Protein AF-A0A923YWG1-F1 (afdb_monomer_lite)

Secondary structure (DSSP, 8-state):
----TTGGGSPPTT--EEEEE-S-HHHHHHHHHHHHTTSTTEEEEEEEEHHHHHH-THHHHHHHHPPPTTSSEEEEEEEEE-GGGHHHHHHHHHS--SS-EEEEE--

Sequence (107 aa):
MKGDARALTQLAPGIRLVLLYGPDTSASADHARSVARRFPDADGELVIAAASLTGDPAALVAAASEIPMFGGTRVIRVDDAGEDVLGAVSQLLDAAVTSPVVIVAGA

pLDDT: mean 82.9, std 14.57, range [35.78, 96.44]

Foldseek 3Di:
DPDDLVVLQADDPPQQEAEQEDQDLVVSVVSLVVSLVRAPQAPEEAEDELVVCLVPLCVLQVQQQDADPVGGAHEYEYGADDCSNVSNVVVSVVDDGDHHYYYGYYD

Structure (mmCIF, N/CA/C/O backbone):
data_AF-A0A923YWG1-F1
#
_entry.id   AF-A0A923YWG1-F1
#
loop_
_atom_site.group_PDB
_atom_site.id
_atom_site.type_symbol
_atom_site.label_atom_id
_atom_site.label_alt_id
_atom_site.label_comp_id
_atom_site.label_asym_id
_atom_site.label_entity_id
_atom_site.label_seq_id
_atom_site.pdbx_PDB_ins_code
_atom_site.Cartn_x
_atom_site.Cartn_y
_atom_site.Cartn_z
_atom_site.occupancy
_atom_site.B_iso_or_equiv
_atom_site.auth_seq_id
_atom_site.auth_comp_id
_atom_site.auth_asym_id
_atom_site.auth_atom_id
_atom_site.pdbx_PDB_model_num
ATOM 1 N N . MET A 1 1 ? -9.317 -14.654 12.726 1.00 36.47 1 MET A N 1
ATOM 2 C CA . MET A 1 1 ? -8.172 -15.388 12.149 1.00 36.47 1 MET A CA 1
ATOM 3 C C . MET A 1 1 ? -6.908 -14.618 12.524 1.00 36.47 1 MET A C 1
ATOM 5 O O . MET A 1 1 ? -6.656 -13.580 11.934 1.00 36.47 1 MET A O 1
ATOM 9 N N . LYS A 1 2 ? -6.208 -15.007 13.601 1.00 35.78 2 LYS A N 1
ATOM 10 C CA . LYS A 1 2 ? -4.967 -14.343 14.047 1.00 35.78 2 LYS A CA 1
ATOM 11 C C . LYS A 1 2 ? -3.840 -14.879 13.162 1.00 35.78 2 LYS A C 1
ATOM 13 O O . LYS A 1 2 ? -3.464 -16.034 13.316 1.00 35.78 2 LYS A O 1
ATOM 18 N N . GLY A 1 3 ? -3.401 -14.100 12.177 1.00 43.81 3 GLY A N 1
ATOM 19 C CA . GLY A 1 3 ? -2.271 -14.481 11.331 1.00 43.81 3 GLY A CA 1
ATOM 20 C C . GLY A 1 3 ? -0.997 -14.515 12.168 1.00 43.81 3 GLY A C 1
ATOM 21 O O . GLY A 1 3 ? -0.648 -13.517 12.793 1.00 43.81 3 GLY A O 1
ATOM 22 N N . ASP A 1 4 ? -0.332 -15.667 12.217 1.00 42.31 4 ASP A N 1
ATOM 23 C CA . ASP A 1 4 ? 0.961 -15.816 12.877 1.00 42.31 4 ASP A CA 1
ATOM 24 C C . ASP A 1 4 ? 1.980 -14.880 12.216 1.00 42.31 4 ASP A C 1
ATOM 26 O O . ASP A 1 4 ? 2.336 -15.058 11.052 1.00 42.31 4 ASP A O 1
ATOM 30 N N . ALA A 1 5 ? 2.504 -13.902 12.959 1.00 49.94 5 ALA A N 1
ATOM 31 C CA . ALA A 1 5 ? 3.518 -12.966 12.459 1.00 49.94 5 ALA A CA 1
ATOM 32 C C . ALA A 1 5 ? 4.807 -13.676 11.980 1.00 49.94 5 ALA A C 1
ATOM 34 O O . ALA A 1 5 ? 5.572 -13.122 11.190 1.00 49.94 5 ALA A O 1
ATOM 35 N N . ARG A 1 6 ? 5.032 -14.929 12.415 1.00 42.75 6 ARG A N 1
ATOM 36 C CA . ARG A 1 6 ? 6.099 -15.821 11.927 1.00 42.75 6 ARG A CA 1
ATOM 37 C C . ARG A 1 6 ? 5.826 -16.418 10.542 1.00 42.75 6 ARG A C 1
ATOM 39 O O . ARG A 1 6 ? 6.779 -16.765 9.853 1.00 42.75 6 ARG A O 1
ATOM 46 N N . ALA 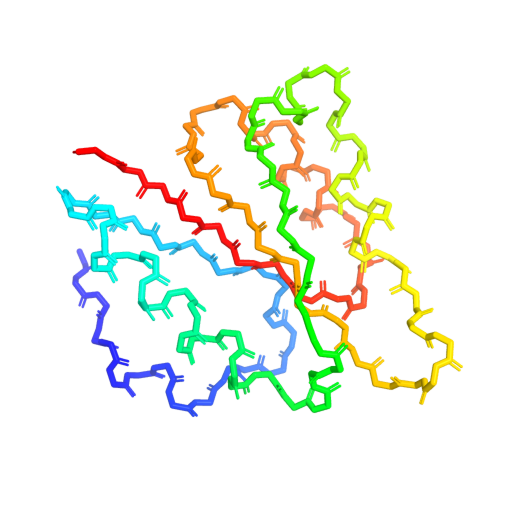A 1 7 ? 4.576 -16.517 10.091 1.00 44.75 7 ALA A N 1
ATOM 47 C CA . ALA A 1 7 ? 4.261 -17.051 8.762 1.00 44.75 7 ALA A CA 1
ATOM 48 C C . ALA A 1 7 ? 4.691 -16.105 7.624 1.00 44.75 7 ALA A C 1
ATOM 50 O O . ALA A 1 7 ? 4.857 -16.538 6.490 1.00 44.75 7 ALA A O 1
ATOM 51 N N . LEU A 1 8 ? 4.970 -14.834 7.930 1.00 52.72 8 LEU A N 1
ATOM 52 C CA . LEU A 1 8 ? 5.453 -13.836 6.971 1.00 52.72 8 LEU A CA 1
ATOM 53 C C . LEU A 1 8 ? 6.954 -13.961 6.659 1.00 52.72 8 LEU A C 1
ATOM 55 O O . LEU A 1 8 ? 7.543 -13.012 6.158 1.00 52.72 8 LEU A O 1
ATOM 59 N N . THR A 1 9 ? 7.604 -15.087 6.982 1.00 51.22 9 THR A N 1
ATOM 60 C CA . THR A 1 9 ? 9.067 -15.247 6.846 1.00 51.22 9 THR A CA 1
ATOM 61 C C . THR A 1 9 ? 9.540 -15.133 5.391 1.00 51.22 9 THR A C 1
ATOM 63 O O . THR A 1 9 ? 10.658 -14.683 5.156 1.00 51.22 9 THR A O 1
ATOM 66 N N . GLN A 1 10 ? 8.676 -15.442 4.421 1.00 54.84 10 GLN A N 1
ATOM 67 C CA . GLN A 1 10 ? 8.917 -15.190 3.004 1.00 54.84 10 GLN A CA 1
ATOM 68 C C . GLN A 1 10 ? 7.572 -14.932 2.316 1.00 54.84 10 GLN A C 1
ATOM 70 O O . GLN A 1 10 ? 6.666 -15.761 2.385 1.00 54.84 10 GLN A O 1
ATOM 75 N N . LEU A 1 11 ? 7.411 -13.759 1.706 1.00 63.09 11 LEU A N 1
ATOM 76 C CA . LEU A 1 11 ? 6.200 -13.430 0.955 1.00 63.09 11 LEU A CA 1
ATOM 77 C C . LEU A 1 11 ? 6.175 -14.266 -0.331 1.00 63.09 11 LEU A C 1
ATOM 79 O O . LEU A 1 11 ? 7.187 -14.375 -1.022 1.00 63.09 11 LEU A O 1
ATOM 83 N N . ALA A 1 12 ? 5.032 -14.888 -0.630 1.00 67.69 12 ALA A N 1
ATOM 84 C CA . ALA A 1 12 ? 4.878 -15.673 -1.848 1.00 67.69 12 ALA A CA 1
ATOM 85 C C . ALA A 1 12 ? 5.071 -14.788 -3.099 1.00 67.69 12 ALA A C 1
ATOM 87 O O . ALA A 1 12 ? 4.673 -13.616 -3.084 1.00 67.69 12 ALA A O 1
ATOM 88 N N . PRO A 1 13 ? 5.627 -15.335 -4.197 1.00 65.44 13 PRO A N 1
ATOM 89 C CA . PRO A 1 13 ? 5.690 -14.626 -5.470 1.00 65.44 13 PRO A CA 1
ATOM 90 C C . PRO A 1 13 ? 4.282 -14.184 -5.898 1.00 65.44 13 PRO A C 1
ATOM 92 O O . PRO A 1 13 ? 3.364 -15.001 -5.940 1.00 65.44 13 PRO A O 1
ATOM 95 N N . GLY A 1 14 ? 4.102 -12.894 -6.193 1.00 74.56 14 GLY A N 1
ATOM 96 C CA . GLY A 1 14 ? 2.814 -12.329 -6.620 1.00 74.56 14 GLY A CA 1
ATOM 97 C C . GLY A 1 14 ? 1.977 -11.665 -5.520 1.00 74.56 14 GLY A C 1
ATOM 98 O O . GLY A 1 14 ? 0.899 -11.147 -5.818 1.00 74.56 14 GLY A O 1
ATOM 99 N N . ILE A 1 15 ? 2.450 -11.620 -4.267 1.00 81.31 15 ILE A N 1
ATOM 100 C CA . ILE A 1 15 ? 1.824 -10.761 -3.252 1.00 81.31 15 ILE A CA 1
ATOM 101 C C . ILE A 1 15 ? 2.076 -9.293 -3.616 1.00 81.31 15 ILE A C 1
ATOM 103 O O . ILE A 1 15 ? 3.197 -8.803 -3.525 1.00 81.31 15 ILE A O 1
ATOM 107 N N . ARG A 1 16 ? 1.004 -8.600 -4.013 1.00 83.50 16 ARG A N 1
ATOM 108 C CA . ARG A 1 16 ? 1.013 -7.172 -4.381 1.00 83.50 16 ARG A CA 1
ATOM 109 C C . ARG A 1 16 ? 0.670 -6.250 -3.212 1.00 83.50 16 ARG A C 1
ATOM 111 O O . ARG A 1 16 ? 1.085 -5.099 -3.200 1.00 83.50 16 ARG A O 1
ATOM 118 N N . LEU A 1 17 ? -0.089 -6.756 -2.239 1.00 90.25 17 LEU A N 1
ATOM 119 C CA . LEU A 1 17 ? -0.631 -5.975 -1.133 1.00 90.25 17 LEU A CA 1
ATOM 120 C C . LEU A 1 17 ? -0.571 -6.768 0.175 1.00 90.25 17 LEU A C 1
ATOM 122 O O . LEU A 1 17 ? -1.012 -7.917 0.228 1.00 90.25 17 LEU A O 1
ATOM 126 N N . VAL A 1 18 ? -0.083 -6.130 1.237 1.00 91.38 18 VAL A N 1
ATOM 127 C CA . VAL A 1 18 ? -0.152 -6.623 2.616 1.00 91.38 18 VAL A CA 1
ATOM 128 C C . VAL A 1 18 ? -0.895 -5.597 3.463 1.00 91.38 18 VAL A C 1
ATOM 130 O O . VAL A 1 18 ? -0.440 -4.467 3.590 1.00 91.38 18 VAL A O 1
ATOM 133 N N . LEU A 1 19 ? -2.014 -5.992 4.070 1.00 91.62 19 LEU A N 1
ATOM 134 C CA . LEU A 1 19 ? -2.740 -5.170 5.039 1.00 91.62 19 LEU A CA 1
ATOM 135 C C . LEU A 1 19 ? -2.383 -5.613 6.459 1.00 91.62 19 LEU A C 1
ATOM 137 O O . LEU A 1 19 ? -2.577 -6.774 6.825 1.00 91.62 19 LEU A O 1
ATOM 141 N N . LEU A 1 20 ? -1.890 -4.679 7.262 1.00 91.19 20 LEU A N 1
ATOM 142 C CA . LEU A 1 20 ? -1.653 -4.844 8.686 1.00 91.19 20 LEU A CA 1
ATOM 143 C C . LEU A 1 20 ? -2.709 -4.047 9.438 1.00 91.19 20 LEU A C 1
ATOM 145 O O . LEU A 1 20 ? -2.748 -2.824 9.348 1.00 91.19 20 LEU A O 1
ATOM 149 N N . TYR A 1 21 ? -3.567 -4.765 10.156 1.00 89.06 21 TYR A N 1
ATOM 150 C CA . TYR A 1 21 ? -4.663 -4.191 10.923 1.00 89.06 21 TYR A CA 1
ATOM 151 C C . TYR A 1 21 ? -4.576 -4.632 12.381 1.00 89.06 21 TYR A C 1
ATOM 153 O O . TYR A 1 21 ? -4.502 -5.834 12.664 1.00 89.06 21 TYR A O 1
ATOM 161 N N . GLY A 1 22 ? -4.625 -3.680 13.308 1.00 85.44 22 GLY A N 1
ATOM 162 C CA . GLY A 1 22 ? -4.619 -3.975 14.736 1.00 85.44 22 GLY A CA 1
ATOM 163 C C . GLY A 1 22 ? -4.987 -2.774 15.611 1.00 85.44 22 GLY A C 1
ATOM 164 O O . GLY A 1 22 ? -4.957 -1.647 15.134 1.00 85.44 22 GLY A O 1
ATOM 165 N N . PRO A 1 23 ? -5.305 -3.015 16.898 1.00 83.50 23 PRO A N 1
ATOM 166 C CA . PRO A 1 23 ? -5.649 -1.968 17.871 1.00 83.50 23 PRO A CA 1
ATOM 167 C C . PRO A 1 23 ? -4.430 -1.169 18.369 1.00 83.50 23 PRO A C 1
ATOM 169 O O . PRO A 1 23 ? -4.562 -0.278 19.195 1.00 83.50 23 PRO A O 1
ATOM 172 N N . ASP A 1 24 ? -3.218 -1.545 17.950 1.00 84.56 24 ASP A N 1
ATOM 173 C CA . ASP A 1 24 ? -1.981 -0.834 18.268 1.00 84.56 24 ASP A CA 1
ATOM 174 C C . ASP A 1 24 ? -1.306 -0.443 16.953 1.00 84.56 24 ASP A C 1
ATOM 176 O O . ASP A 1 24 ? -0.748 -1.276 16.223 1.00 84.56 24 ASP A O 1
ATOM 180 N N . THR A 1 25 ? -1.387 0.845 16.640 1.00 76.94 25 THR A N 1
ATOM 181 C CA . THR A 1 25 ? -0.826 1.434 15.424 1.00 76.94 25 THR A CA 1
ATOM 182 C C . THR A 1 25 ? 0.697 1.436 15.432 1.00 76.94 25 THR A C 1
ATOM 184 O O . THR A 1 25 ? 1.307 1.240 14.382 1.00 76.94 25 THR A O 1
ATOM 187 N N . SER A 1 26 ? 1.331 1.563 16.602 1.00 81.88 26 SER A N 1
ATOM 188 C CA . SER A 1 26 ? 2.793 1.530 16.729 1.00 81.88 26 SER A CA 1
ATOM 189 C C . SER A 1 26 ? 3.325 0.128 16.445 1.00 81.88 26 SER A C 1
ATOM 191 O O . SER A 1 26 ? 4.229 -0.045 15.626 1.00 81.88 26 SER A O 1
ATOM 193 N N . ALA A 1 27 ? 2.694 -0.892 17.031 1.00 84.31 27 ALA A N 1
ATOM 194 C CA . ALA A 1 27 ? 3.020 -2.281 16.737 1.00 84.31 27 ALA A CA 1
ATOM 195 C C . ALA A 1 27 ? 2.769 -2.619 15.259 1.00 84.31 27 ALA A C 1
ATOM 197 O O . ALA A 1 27 ? 3.571 -3.324 14.643 1.00 84.31 27 ALA A O 1
ATOM 198 N N . SER A 1 28 ? 1.683 -2.113 14.668 1.00 86.75 28 SER A N 1
ATOM 199 C CA . SER A 1 28 ? 1.363 -2.343 13.253 1.00 86.75 28 SER A CA 1
ATOM 200 C C . SER A 1 28 ? 2.380 -1.675 12.319 1.00 86.75 28 SER A C 1
ATOM 202 O O . SER A 1 28 ? 2.833 -2.307 11.364 1.00 86.75 28 SER A O 1
ATOM 204 N N . ALA A 1 29 ? 2.830 -0.457 12.634 1.00 83.31 29 ALA A N 1
ATOM 205 C CA . ALA A 1 29 ? 3.884 0.238 11.896 1.00 83.31 29 ALA A CA 1
ATOM 206 C C . ALA A 1 29 ? 5.240 -0.486 11.985 1.00 83.31 29 ALA A C 1
ATOM 208 O O . ALA A 1 29 ? 5.945 -0.625 10.981 1.00 83.31 29 ALA A O 1
ATOM 209 N N . ASP A 1 30 ? 5.602 -1.016 13.154 1.00 86.62 30 ASP A N 1
ATOM 210 C CA . ASP A 1 30 ? 6.835 -1.794 13.313 1.00 86.62 30 ASP A CA 1
ATOM 211 C C . ASP A 1 30 ? 6.791 -3.116 12.539 1.00 86.62 30 ASP A C 1
ATOM 213 O O . ASP A 1 30 ? 7.775 -3.502 11.892 1.00 86.62 30 ASP A O 1
ATOM 217 N N . HIS A 1 31 ? 5.631 -3.779 12.517 1.00 86.19 31 HIS A N 1
ATOM 218 C CA . HIS A 1 31 ? 5.410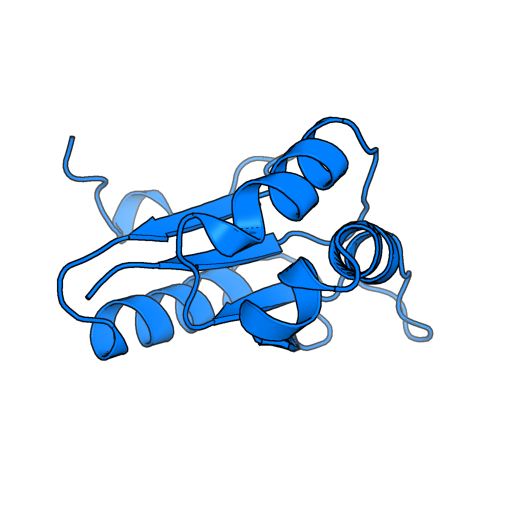 -4.929 11.645 1.00 86.19 31 HIS A CA 1
ATOM 219 C C . HIS A 1 31 ? 5.503 -4.538 10.170 1.00 86.19 31 HIS A C 1
ATOM 221 O O . HIS A 1 31 ? 6.125 -5.275 9.407 1.00 86.19 31 HIS A O 1
ATOM 227 N N . ALA A 1 32 ? 4.975 -3.381 9.768 1.00 86.50 32 ALA A N 1
ATOM 228 C CA . ALA A 1 32 ? 5.031 -2.900 8.389 1.00 86.50 32 ALA A CA 1
ATOM 229 C C . ALA A 1 32 ? 6.469 -2.721 7.914 1.00 86.50 32 ALA A C 1
ATOM 231 O O . ALA A 1 32 ? 6.856 -3.281 6.890 1.00 86.50 32 ALA A O 1
ATOM 232 N N . ARG A 1 33 ? 7.299 -2.054 8.722 1.00 84.44 33 ARG A N 1
ATOM 233 C CA . ARG A 1 33 ? 8.740 -1.925 8.465 1.00 84.44 33 ARG A CA 1
ATOM 234 C C . ARG A 1 33 ? 9.420 -3.291 8.403 1.00 84.44 33 ARG A C 1
ATOM 236 O O . ARG A 1 33 ? 10.297 -3.518 7.573 1.00 84.44 33 ARG A O 1
ATOM 243 N N . SER A 1 34 ? 9.035 -4.225 9.277 1.00 86.06 34 SER A N 1
ATOM 244 C CA . SER A 1 34 ? 9.565 -5.590 9.234 1.00 86.06 34 SER A CA 1
ATOM 245 C C . SER A 1 34 ? 9.136 -6.361 7.990 1.00 86.06 34 SER A C 1
ATOM 247 O O . SER A 1 34 ? 9.902 -7.207 7.544 1.00 86.06 34 SER A O 1
ATOM 249 N N . VAL A 1 35 ? 7.934 -6.133 7.463 1.00 85.00 35 VAL A N 1
ATOM 250 C CA . VAL A 1 35 ? 7.439 -6.747 6.226 1.00 85.00 35 VAL A CA 1
ATOM 251 C C . VAL A 1 35 ? 8.136 -6.131 5.017 1.00 85.00 35 VAL A C 1
ATOM 253 O O . VAL A 1 35 ? 8.605 -6.879 4.167 1.00 85.00 35 VAL A O 1
ATOM 256 N N . ALA A 1 36 ? 8.300 -4.807 4.984 1.00 81.94 36 ALA A N 1
ATOM 257 C CA . ALA A 1 36 ? 9.003 -4.098 3.917 1.00 81.94 36 ALA A CA 1
ATOM 258 C C . ALA A 1 36 ? 10.420 -4.656 3.691 1.00 81.94 36 ALA A C 1
ATOM 260 O O . ALA A 1 36 ? 10.801 -4.961 2.567 1.00 81.94 36 ALA A O 1
ATOM 261 N N . ARG A 1 37 ? 11.162 -4.922 4.775 1.00 81.44 37 ARG A N 1
ATOM 262 C CA . ARG A 1 37 ? 12.509 -5.524 4.717 1.00 81.44 37 ARG A CA 1
ATOM 263 C C . ARG A 1 37 ? 12.562 -6.964 4.190 1.00 81.44 37 ARG A C 1
ATOM 265 O O . ARG A 1 37 ? 13.656 -7.484 3.999 1.00 81.44 37 ARG A O 1
ATOM 272 N N . ARG A 1 38 ? 11.423 -7.643 4.026 1.00 79.81 38 ARG A N 1
ATOM 273 C CA . ARG A 1 38 ? 11.361 -9.030 3.531 1.00 79.81 38 ARG A CA 1
ATOM 274 C C . ARG A 1 38 ? 11.123 -9.123 2.029 1.00 79.81 38 ARG A C 1
ATOM 276 O O . ARG A 1 38 ? 11.207 -10.226 1.493 1.00 79.81 38 ARG A O 1
ATOM 283 N N . PHE A 1 39 ? 10.818 -8.013 1.359 1.00 77.06 39 PHE A N 1
ATOM 284 C CA . PHE A 1 39 ? 10.760 -8.007 -0.094 1.00 77.06 39 PHE A CA 1
ATOM 285 C C . PHE A 1 39 ? 12.190 -8.054 -0.654 1.00 77.06 39 PHE A C 1
ATOM 287 O O . PHE A 1 39 ? 13.017 -7.225 -0.266 1.00 77.06 39 PHE A O 1
ATOM 294 N N . PRO A 1 40 ? 12.512 -9.042 -1.509 1.00 65.31 40 PRO A N 1
ATOM 295 C CA . PRO A 1 40 ? 13.811 -9.098 -2.165 1.00 65.31 40 PRO A CA 1
ATOM 296 C C . PRO A 1 40 ? 13.999 -7.855 -3.043 1.00 65.31 40 PRO A C 1
ATOM 298 O O . PRO A 1 40 ? 13.033 -7.331 -3.595 1.00 65.31 40 PRO A O 1
ATOM 301 N N . ASP A 1 41 ? 15.237 -7.374 -3.133 1.00 68.69 41 ASP A N 1
ATOM 302 C CA . ASP A 1 41 ? 15.624 -6.215 -3.950 1.00 68.69 41 ASP A CA 1
ATOM 303 C C . ASP A 1 41 ? 14.968 -4.880 -3.549 1.00 68.69 41 ASP A C 1
ATOM 305 O O . ASP A 1 41 ? 14.887 -3.964 -4.367 1.00 68.69 41 ASP A O 1
ATOM 309 N N . ALA A 1 42 ? 14.510 -4.760 -2.295 1.00 67.38 42 ALA A N 1
ATOM 310 C CA . ALA A 1 42 ? 13.932 -3.533 -1.752 1.00 67.38 42 ALA A CA 1
ATOM 311 C C . ALA A 1 42 ? 14.957 -2.377 -1.695 1.00 67.38 42 ALA A C 1
ATOM 313 O O . ALA A 1 42 ? 15.721 -2.285 -0.732 1.00 67.38 42 ALA A O 1
ATOM 314 N N . ASP A 1 43 ? 14.948 -1.469 -2.678 1.00 73.19 43 ASP A N 1
ATOM 315 C CA . ASP A 1 43 ? 15.806 -0.267 -2.710 1.00 73.19 43 ASP A CA 1
ATOM 316 C C . ASP A 1 43 ? 15.117 0.924 -2.019 1.00 73.19 43 ASP A C 1
ATOM 318 O O . ASP A 1 43 ? 14.832 1.979 -2.590 1.00 73.19 43 ASP A O 1
ATOM 322 N N . GLY A 1 44 ? 14.759 0.706 -0.753 1.00 80.88 44 GLY A N 1
ATOM 323 C CA . GLY A 1 44 ? 14.100 1.695 0.092 1.00 80.88 44 GLY A CA 1
ATOM 324 C C . GLY A 1 44 ? 12.570 1.643 0.085 1.00 80.88 44 GLY A C 1
ATOM 325 O O . GLY A 1 44 ? 11.927 0.705 -0.391 1.00 80.88 44 GLY A O 1
ATOM 326 N N . GLU A 1 45 ? 11.982 2.674 0.689 1.00 86.94 45 GLU A N 1
ATOM 327 C CA . GLU A 1 45 ? 10.558 2.742 1.016 1.00 86.94 45 GLU A CA 1
ATOM 328 C C . GLU A 1 45 ? 9.970 4.093 0.575 1.00 86.94 45 GLU A C 1
ATOM 330 O O . GLU A 1 45 ? 10.628 5.134 0.683 1.00 86.94 45 GLU A O 1
ATOM 335 N N . LEU A 1 46 ? 8.750 4.100 0.032 1.00 91.06 46 LEU A N 1
ATOM 336 C CA . LEU A 1 46 ? 7.937 5.309 -0.144 1.00 91.06 46 LEU A CA 1
ATOM 337 C C . LEU A 1 46 ? 6.817 5.294 0.880 1.00 91.06 46 LEU A C 1
ATOM 339 O O . LEU A 1 46 ? 5.996 4.387 0.847 1.00 91.06 46 LEU A O 1
ATOM 343 N N . VAL A 1 47 ? 6.749 6.307 1.737 1.00 91.94 47 VAL A N 1
ATOM 344 C CA . VAL A 1 47 ? 5.618 6.469 2.654 1.00 91.94 47 VAL A CA 1
ATOM 345 C C . VAL A 1 47 ? 4.608 7.425 2.032 1.00 91.94 47 VAL A C 1
ATOM 347 O O . VAL A 1 47 ? 4.966 8.539 1.650 1.00 91.94 47 VAL A O 1
ATOM 350 N N . ILE A 1 48 ? 3.356 6.987 1.946 1.00 93.38 48 ILE A N 1
ATOM 351 C CA . ILE A 1 48 ? 2.206 7.764 1.488 1.00 93.38 48 ILE A CA 1
ATOM 352 C C . ILE A 1 48 ? 1.225 7.878 2.659 1.00 93.38 48 ILE A C 1
ATOM 354 O O . ILE A 1 48 ? 0.942 6.895 3.342 1.00 93.38 48 ILE A O 1
ATOM 358 N N . ALA A 1 49 ? 0.706 9.077 2.907 1.00 91.75 49 ALA A N 1
ATOM 359 C CA . ALA A 1 49 ? -0.349 9.270 3.897 1.00 91.75 49 ALA A CA 1
ATOM 360 C C . ALA A 1 49 ? -1.696 8.830 3.306 1.00 91.75 49 ALA A C 1
ATOM 362 O O . ALA A 1 49 ? -2.023 9.236 2.193 1.00 91.75 49 ALA A O 1
ATOM 363 N N . ALA A 1 50 ? -2.504 8.062 4.041 1.00 93.00 50 ALA A N 1
ATOM 364 C CA . ALA A 1 50 ? -3.828 7.639 3.569 1.00 93.00 50 ALA A CA 1
ATOM 365 C C . ALA A 1 50 ? -4.686 8.814 3.064 1.00 93.00 50 ALA A C 1
ATOM 367 O O . ALA A 1 50 ? -5.234 8.758 1.964 1.00 93.00 50 ALA A O 1
ATOM 368 N N . ALA A 1 51 ? -4.658 9.940 3.785 1.00 91.88 51 ALA A N 1
ATOM 369 C CA . ALA A 1 51 ? -5.384 11.156 3.428 1.00 91.88 51 ALA A CA 1
ATOM 370 C C . ALA A 1 51 ? -5.057 11.716 2.027 1.00 91.88 51 ALA A C 1
ATOM 372 O O . ALA A 1 51 ? -5.906 12.378 1.428 1.00 91.88 51 ALA A O 1
ATOM 373 N N . SER A 1 52 ? -3.859 11.469 1.473 1.00 92.38 52 SER A N 1
ATOM 374 C CA . SER A 1 52 ? -3.541 11.921 0.109 1.00 92.38 52 SER A CA 1
ATOM 375 C C . SER A 1 52 ? -4.242 11.090 -0.968 1.00 92.38 52 SER A C 1
ATOM 377 O O . SER A 1 52 ? -4.455 11.581 -2.072 1.00 92.38 52 SER A O 1
ATOM 379 N N . LEU A 1 53 ? -4.627 9.850 -0.652 1.00 94.88 53 LEU A N 1
ATOM 380 C CA . LEU A 1 53 ? -5.278 8.929 -1.587 1.00 94.88 53 LEU A CA 1
ATOM 381 C C . LEU A 1 53 ? -6.774 9.213 -1.761 1.00 94.88 53 LEU A C 1
ATOM 383 O O . LEU A 1 53 ? -7.348 8.841 -2.778 1.00 94.88 53 LEU A O 1
ATOM 387 N N . THR A 1 54 ? -7.401 9.915 -0.817 1.00 90.94 54 THR A N 1
ATOM 388 C CA . THR A 1 54 ? -8.804 10.344 -0.927 1.00 90.94 54 THR A CA 1
ATOM 389 C C . THR A 1 54 ? -9.011 11.326 -2.079 1.00 90.94 54 THR A C 1
ATOM 391 O O . THR A 1 54 ? -10.021 11.265 -2.777 1.00 90.94 54 THR A O 1
ATOM 394 N N . GLY A 1 55 ? -8.062 12.250 -2.271 1.00 89.94 55 GLY A N 1
ATOM 395 C CA . GLY A 1 55 ? -8.108 13.249 -3.343 1.00 89.94 55 GLY A CA 1
ATOM 396 C C . GLY A 1 55 ? -7.598 12.725 -4.686 1.00 89.94 55 GLY A C 1
ATOM 397 O O . GLY A 1 55 ? -8.099 13.143 -5.728 1.00 89.94 55 GLY A O 1
ATOM 398 N N . ASP A 1 56 ? -6.634 11.803 -4.657 1.00 94.44 56 ASP A N 1
ATOM 399 C CA . ASP A 1 56 ? -6.078 11.155 -5.844 1.00 94.44 56 ASP A CA 1
ATOM 400 C C . ASP A 1 56 ? -5.832 9.654 -5.597 1.00 94.44 56 ASP A C 1
ATOM 402 O O . ASP A 1 5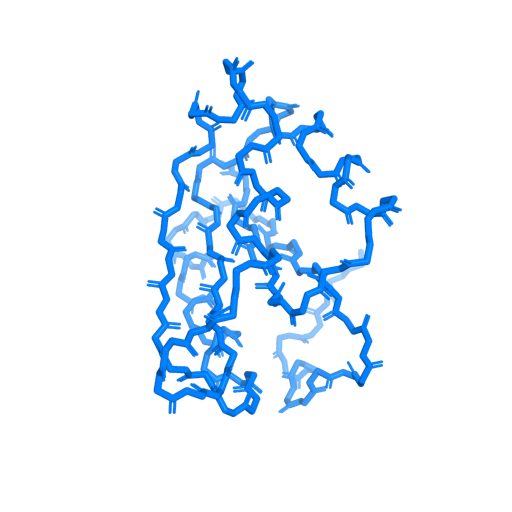6 ? -4.732 9.243 -5.213 1.00 94.44 56 ASP A O 1
ATOM 406 N N . PRO A 1 57 ? -6.848 8.802 -5.828 1.00 93.69 57 PRO A N 1
ATOM 407 C CA . PRO A 1 57 ? -6.707 7.358 -5.660 1.00 93.69 57 PRO A CA 1
ATOM 408 C C . PRO A 1 57 ? -5.681 6.721 -6.609 1.00 93.69 57 PRO A C 1
ATOM 410 O O . PRO A 1 57 ? -5.094 5.689 -6.277 1.00 93.69 57 PRO A O 1
ATOM 413 N N . ALA A 1 58 ? -5.444 7.333 -7.776 1.00 95.25 58 ALA A N 1
ATOM 414 C CA . ALA A 1 58 ? -4.535 6.804 -8.790 1.00 95.25 58 ALA A CA 1
ATOM 415 C C . ALA A 1 58 ? -3.061 6.951 -8.386 1.00 95.25 58 ALA A C 1
ATOM 417 O O . ALA A 1 58 ? -2.210 6.209 -8.887 1.00 95.25 58 ALA A O 1
ATOM 418 N N . ALA A 1 59 ? -2.757 7.842 -7.435 1.00 95.19 59 ALA A N 1
ATOM 419 C CA . ALA A 1 59 ? -1.412 8.048 -6.910 1.00 95.19 59 ALA A CA 1
ATOM 420 C C . ALA A 1 59 ? -0.778 6.757 -6.363 1.00 95.19 59 ALA A C 1
ATOM 422 O O . ALA A 1 59 ? 0.425 6.550 -6.524 1.00 95.19 59 ALA A O 1
ATOM 423 N N . LEU A 1 60 ? -1.573 5.859 -5.763 1.00 95.88 60 LEU A N 1
ATOM 424 C CA . LEU A 1 60 ? -1.057 4.589 -5.245 1.00 95.88 60 LEU A CA 1
ATOM 425 C C . LEU A 1 60 ? -0.586 3.662 -6.371 1.00 95.88 60 LEU A C 1
ATOM 427 O O . LEU A 1 60 ? 0.490 3.075 -6.272 1.00 95.88 60 LEU A O 1
ATOM 431 N N . VAL A 1 61 ? -1.372 3.547 -7.446 1.00 95.62 61 VAL A N 1
ATOM 432 C CA . VAL A 1 61 ? -1.003 2.746 -8.623 1.00 95.62 61 VAL A CA 1
ATOM 433 C C . VAL A 1 61 ? 0.212 3.352 -9.306 1.00 95.62 61 VAL A C 1
ATOM 435 O O . VAL A 1 61 ? 1.153 2.627 -9.604 1.00 95.62 61 VAL A O 1
ATOM 438 N N . ALA A 1 62 ? 0.230 4.673 -9.497 1.00 94.88 62 ALA A N 1
ATOM 439 C CA . ALA A 1 62 ? 1.358 5.366 -10.110 1.00 94.88 62 ALA A CA 1
ATOM 440 C C . ALA A 1 62 ? 2.665 5.098 -9.349 1.00 94.88 62 ALA A C 1
ATOM 442 O O . ALA A 1 62 ? 3.657 4.698 -9.956 1.00 94.88 62 ALA A O 1
ATOM 443 N N . ALA A 1 63 ? 2.639 5.224 -8.019 1.00 93.56 63 ALA A N 1
ATOM 444 C CA . ALA A 1 63 ? 3.782 4.912 -7.168 1.00 93.56 63 ALA A CA 1
ATOM 445 C C . ALA A 1 63 ? 4.185 3.428 -7.236 1.00 93.56 63 ALA A C 1
ATOM 447 O O . ALA A 1 63 ? 5.371 3.107 -7.275 1.00 93.56 63 ALA A O 1
ATOM 448 N N . ALA A 1 64 ? 3.214 2.511 -7.262 1.00 92.56 64 ALA A N 1
ATOM 449 C CA . ALA A 1 64 ? 3.478 1.075 -7.311 1.00 92.56 64 ALA A CA 1
ATOM 450 C C . ALA A 1 64 ? 3.938 0.578 -8.703 1.00 92.56 64 ALA A C 1
ATOM 452 O O . ALA A 1 64 ? 4.560 -0.479 -8.821 1.00 92.56 64 ALA A O 1
ATOM 453 N N . SER A 1 65 ? 3.646 1.324 -9.766 1.00 92.19 65 SER A N 1
ATOM 454 C CA . SER A 1 65 ? 4.119 1.063 -11.131 1.00 92.19 65 SER A CA 1
ATOM 455 C C . SER A 1 65 ? 5.481 1.693 -11.428 1.00 92.19 65 SER A C 1
ATOM 457 O O . SER A 1 65 ? 6.075 1.390 -12.462 1.00 92.19 65 SER A O 1
ATOM 459 N N . GLU A 1 66 ? 5.973 2.579 -10.561 1.00 89.50 66 GLU A N 1
ATOM 460 C CA . GLU A 1 66 ? 7.266 3.225 -10.747 1.00 89.50 66 GLU A CA 1
ATOM 461 C C . GLU A 1 66 ? 8.405 2.209 -10.595 1.00 89.50 66 GLU A C 1
ATOM 463 O O . GLU A 1 66 ? 8.481 1.458 -9.617 1.00 89.50 66 GLU A O 1
ATOM 468 N N . ILE A 1 67 ? 9.307 2.202 -11.579 1.00 82.44 67 ILE A N 1
ATOM 469 C CA . ILE A 1 67 ? 10.509 1.369 -11.579 1.00 82.44 67 ILE A CA 1
ATOM 470 C C . ILE A 1 67 ? 11.682 2.235 -11.094 1.00 82.44 67 ILE A C 1
ATOM 472 O O . ILE A 1 67 ? 11.994 3.237 -11.748 1.00 82.44 67 ILE A O 1
ATOM 476 N N . PRO A 1 68 ? 12.358 1.869 -9.988 1.00 79.75 68 PRO A N 1
ATOM 477 C CA . PRO A 1 68 ? 13.513 2.609 -9.489 1.00 79.75 68 PRO A CA 1
ATOM 478 C C . PRO A 1 68 ? 14.644 2.724 -10.524 1.00 79.75 68 PRO A C 1
ATOM 480 O O . PRO A 1 68 ? 14.987 1.761 -11.210 1.00 79.75 68 PRO A O 1
ATOM 483 N N . MET A 1 69 ? 15.276 3.901 -10.598 1.00 77.38 69 MET A N 1
ATOM 484 C CA . MET A 1 69 ? 16.353 4.200 -11.561 1.00 77.38 69 MET A CA 1
ATOM 485 C C . MET A 1 69 ? 17.609 3.337 -11.383 1.00 77.38 69 MET A C 1
ATOM 487 O O . MET A 1 69 ? 18.330 3.100 -12.350 1.00 77.38 69 MET A O 1
ATOM 491 N N . PHE A 1 70 ? 17.876 2.869 -10.163 1.00 75.12 70 PHE A N 1
ATOM 492 C CA . PHE A 1 70 ? 19.044 2.044 -9.844 1.00 75.12 70 PHE A CA 1
ATOM 493 C C . PHE A 1 70 ? 18.742 0.538 -9.872 1.00 75.12 70 PHE A C 1
ATOM 495 O O . PHE A 1 70 ? 19.594 -0.273 -9.512 1.00 75.12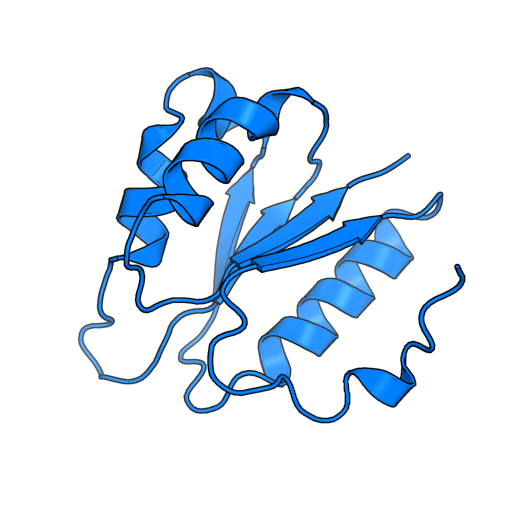 70 PHE A O 1
ATOM 502 N N . GLY A 1 71 ? 17.561 0.160 -10.372 1.00 70.56 71 GLY A N 1
ATOM 503 C CA . GLY A 1 71 ? 17.072 -1.212 -10.342 1.00 70.56 71 GLY A CA 1
ATOM 504 C C . GLY A 1 71 ? 16.503 -1.600 -8.976 1.00 70.56 71 GLY A C 1
ATOM 505 O O . GLY A 1 71 ? 16.467 -0.804 -8.043 1.00 70.56 71 GLY A O 1
ATOM 506 N N . GLY A 1 72 ? 16.016 -2.836 -8.880 1.00 76.31 72 GLY A N 1
ATOM 507 C CA . GLY A 1 72 ? 15.306 -3.322 -7.700 1.00 76.31 72 GLY A CA 1
ATOM 508 C C . GLY A 1 72 ? 13.840 -2.890 -7.659 1.00 76.31 72 GLY A C 1
ATOM 509 O O . GLY A 1 72 ? 13.272 -2.420 -8.645 1.00 76.31 72 GLY A O 1
ATOM 510 N N . THR A 1 73 ? 13.217 -3.102 -6.507 1.00 78.75 73 THR A N 1
ATOM 511 C CA . THR A 1 73 ? 11.802 -2.821 -6.261 1.00 78.75 73 THR A CA 1
ATOM 512 C C . THR A 1 73 ? 11.697 -1.887 -5.064 1.00 78.75 73 THR A C 1
ATOM 514 O O . THR A 1 73 ? 12.395 -2.081 -4.081 1.00 78.75 73 THR A O 1
ATOM 517 N N . ARG A 1 74 ? 10.837 -0.869 -5.090 1.00 87.75 74 ARG A N 1
ATOM 518 C CA . ARG A 1 74 ? 10.613 -0.017 -3.911 1.00 87.75 74 ARG A CA 1
ATOM 519 C C . ARG A 1 74 ? 9.383 -0.508 -3.165 1.00 87.75 74 ARG A C 1
ATOM 521 O O . ARG A 1 74 ? 8.376 -0.802 -3.793 1.00 87.75 74 ARG A O 1
ATOM 528 N N . VAL A 1 75 ? 9.419 -0.576 -1.837 1.00 90.44 75 VAL A N 1
ATOM 529 C CA . VAL A 1 75 ? 8.199 -0.888 -1.073 1.00 90.44 75 VAL A CA 1
ATOM 530 C C . VAL A 1 75 ? 7.393 0.390 -0.875 1.00 90.44 75 VAL A C 1
ATOM 532 O O . VAL A 1 75 ? 7.931 1.398 -0.417 1.00 90.44 75 VAL A O 1
ATOM 535 N N . ILE A 1 76 ? 6.101 0.359 -1.190 1.00 93.56 76 ILE A N 1
ATOM 536 C CA . ILE A 1 76 ? 5.189 1.469 -0.902 1.00 93.56 76 ILE A CA 1
ATOM 537 C C . ILE A 1 76 ? 4.493 1.178 0.426 1.00 93.56 76 ILE A C 1
ATOM 539 O O . ILE A 1 76 ? 3.872 0.129 0.574 1.00 93.56 76 ILE A O 1
ATOM 543 N N . ARG A 1 77 ? 4.580 2.085 1.399 1.00 93.38 77 ARG A N 1
ATOM 544 C CA . ARG A 1 77 ? 3.856 1.994 2.668 1.00 93.38 77 ARG A CA 1
ATOM 545 C C . ARG A 1 77 ? 2.790 3.077 2.753 1.00 93.38 77 ARG A C 1
ATOM 547 O O . ARG A 1 77 ? 3.088 4.249 2.546 1.00 93.38 77 ARG A O 1
ATOM 554 N N . VAL A 1 78 ? 1.569 2.680 3.090 1.00 94.44 78 VAL A N 1
ATOM 555 C CA . VAL A 1 78 ? 0.476 3.597 3.423 1.00 94.44 78 VAL A CA 1
ATOM 556 C C . VAL A 1 78 ? 0.259 3.556 4.928 1.00 94.44 78 VAL A C 1
ATOM 558 O O . VAL A 1 78 ? -0.008 2.485 5.474 1.00 94.44 78 VAL A O 1
ATOM 561 N N . ASP A 1 79 ? 0.394 4.706 5.583 1.00 91.19 79 ASP A N 1
ATOM 562 C CA . ASP A 1 79 ? 0.166 4.858 7.023 1.00 91.19 79 ASP A CA 1
ATOM 563 C C . ASP A 1 79 ? -1.194 5.530 7.291 1.00 91.19 79 ASP A C 1
ATOM 565 O O . ASP A 1 79 ? -1.681 6.310 6.467 1.00 91.19 79 ASP A O 1
ATOM 569 N N . ASP A 1 80 ? -1.765 5.239 8.467 1.00 89.50 80 ASP A N 1
ATOM 570 C CA . ASP A 1 80 ? -3.035 5.793 8.974 1.00 89.50 80 ASP A CA 1
ATOM 571 C C . ASP A 1 80 ? -4.246 5.509 8.067 1.00 89.50 80 ASP A C 1
ATOM 573 O O . ASP A 1 80 ? -5.099 6.362 7.838 1.00 89.50 80 ASP A O 1
ATOM 577 N N . ALA A 1 81 ? -4.301 4.302 7.494 1.00 92.12 81 ALA A N 1
ATOM 578 C CA . ALA A 1 81 ? -5.352 3.927 6.556 1.00 92.12 81 ALA A CA 1
ATOM 579 C C . ALA A 1 81 ? -6.682 3.591 7.249 1.00 92.12 81 ALA A C 1
ATOM 581 O O . ALA A 1 81 ? -6.733 2.767 8.169 1.00 92.12 81 ALA A O 1
ATOM 582 N N . GLY A 1 82 ? -7.768 4.175 6.739 1.00 90.00 82 GLY A N 1
ATOM 58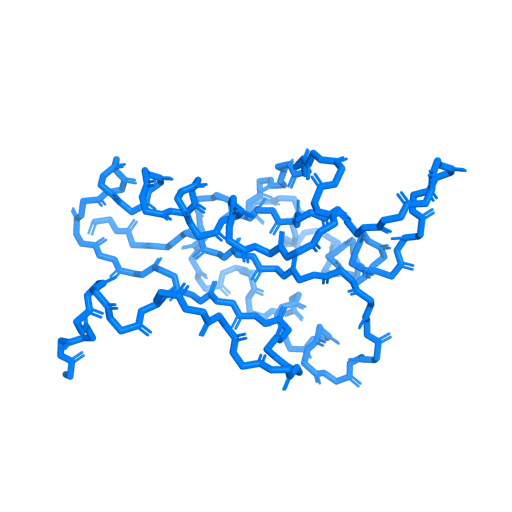3 C CA . GLY A 1 82 ? -9.151 3.842 7.070 1.00 90.00 82 GLY A CA 1
ATOM 584 C C . GLY A 1 82 ? -9.920 3.330 5.849 1.00 90.00 82 GLY A C 1
ATOM 585 O O . GLY A 1 82 ? -9.359 2.705 4.951 1.00 90.00 82 GLY A O 1
ATOM 586 N N . GLU A 1 83 ? -11.230 3.582 5.794 1.00 90.44 83 GLU A N 1
ATOM 587 C CA . GLU A 1 83 ? -12.030 3.285 4.589 1.00 90.44 83 GLU A CA 1
ATOM 588 C C . GLU A 1 83 ? -11.697 4.202 3.402 1.00 90.44 83 GLU A C 1
ATOM 590 O O . GLU A 1 83 ? -12.016 3.897 2.254 1.00 90.44 83 GLU A O 1
ATOM 595 N N . ASP A 1 84 ? -11.030 5.317 3.667 1.00 89.38 84 ASP A N 1
ATOM 596 C CA . ASP A 1 84 ? -10.643 6.334 2.698 1.00 89.38 84 ASP A CA 1
ATOM 597 C C . ASP A 1 84 ? -9.671 5.818 1.622 1.00 89.38 84 ASP A C 1
ATOM 599 O O . ASP A 1 84 ? -9.713 6.272 0.478 1.00 89.38 84 ASP A O 1
ATOM 603 N N . VAL A 1 85 ? -8.870 4.793 1.930 1.00 94.50 85 VAL A N 1
ATOM 604 C CA . VAL A 1 85 ? -7.961 4.172 0.952 1.00 94.50 85 VAL A CA 1
ATOM 605 C C . VAL A 1 85 ? -8.641 3.158 0.025 1.00 94.50 85 VAL A C 1
ATOM 607 O O . VAL A 1 85 ? -7.995 2.652 -0.896 1.00 94.50 85 VAL A O 1
ATOM 610 N N . LEU A 1 86 ? -9.928 2.842 0.225 1.00 94.31 86 LEU A N 1
ATOM 611 C CA . LEU A 1 86 ? -10.622 1.778 -0.515 1.00 94.31 86 LEU A CA 1
ATOM 612 C C . LEU A 1 86 ? -10.573 1.986 -2.035 1.00 94.31 86 LEU A C 1
ATOM 614 O O . LEU A 1 86 ? -10.355 1.031 -2.785 1.00 94.31 86 LEU A O 1
ATOM 618 N N . GLY A 1 87 ? -10.738 3.230 -2.496 1.00 95.31 87 GLY A N 1
ATOM 619 C CA . GLY A 1 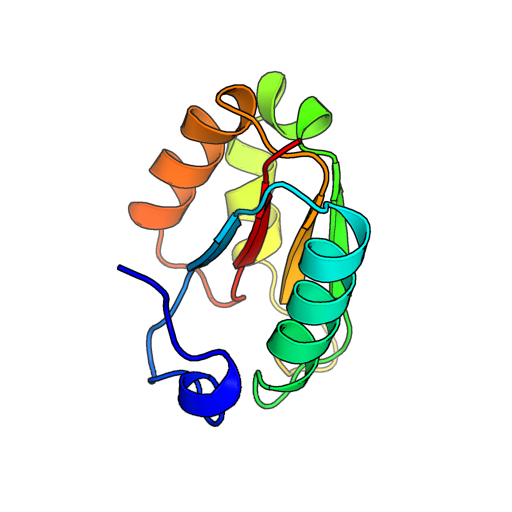87 ? -10.662 3.564 -3.919 1.00 95.31 87 GLY A CA 1
ATOM 620 C C . GLY A 1 87 ? -9.282 3.266 -4.512 1.00 95.31 87 GLY A C 1
ATOM 621 O O . GLY A 1 87 ? -9.184 2.634 -5.563 1.00 95.31 87 GLY A O 1
ATOM 622 N N . ALA A 1 88 ? -8.219 3.649 -3.804 1.00 96.44 88 ALA A N 1
ATOM 623 C CA . ALA A 1 88 ? -6.842 3.423 -4.235 1.00 96.44 88 ALA A CA 1
ATOM 624 C C . ALA A 1 88 ? -6.477 1.930 -4.223 1.00 96.44 88 ALA A C 1
ATOM 626 O O . ALA A 1 88 ? -5.867 1.426 -5.165 1.00 96.44 88 ALA A O 1
ATOM 627 N N . VAL A 1 89 ? -6.904 1.198 -3.188 1.00 95.38 89 VAL A N 1
ATOM 628 C CA . VAL A 1 89 ? -6.698 -0.255 -3.085 1.00 95.38 89 VAL A CA 1
ATOM 629 C C . VAL A 1 89 ? -7.419 -0.996 -4.205 1.00 95.38 89 VAL A C 1
ATOM 631 O O . VAL A 1 89 ? -6.845 -1.907 -4.794 1.00 95.38 89 VAL A O 1
ATOM 634 N N . SER A 1 90 ? -8.649 -0.599 -4.533 1.00 95.06 90 SER A N 1
ATOM 635 C CA . SER A 1 90 ? -9.409 -1.227 -5.620 1.00 95.06 90 SER A CA 1
ATOM 636 C C . SER A 1 90 ? -8.668 -1.090 -6.953 1.00 95.06 90 SER A C 1
ATOM 638 O O . SER A 1 90 ? -8.427 -2.087 -7.628 1.00 95.06 90 SER A O 1
ATOM 640 N N . GLN A 1 91 ? -8.191 0.118 -7.275 1.00 95.50 91 GLN A N 1
ATOM 641 C CA . GLN A 1 91 ? -7.400 0.355 -8.487 1.00 95.50 91 GLN A CA 1
ATOM 642 C C . GLN A 1 91 ? -6.079 -0.429 -8.494 1.00 95.50 91 GLN A C 1
ATOM 644 O O . GLN A 1 91 ? -5.690 -0.971 -9.526 1.00 95.50 91 GLN A O 1
ATOM 649 N N . LEU A 1 92 ? -5.400 -0.533 -7.346 1.00 94.94 92 LEU A N 1
ATOM 650 C CA . LEU A 1 92 ? -4.173 -1.322 -7.203 1.00 94.94 92 LEU A CA 1
ATOM 651 C C . LEU A 1 92 ? -4.394 -2.811 -7.495 1.00 94.94 92 LEU A C 1
ATOM 653 O O . LEU A 1 92 ? -3.555 -3.445 -8.133 1.00 94.94 92 LEU A O 1
ATOM 657 N N . LEU A 1 93 ? -5.503 -3.381 -7.019 1.00 92.56 93 LEU A N 1
ATOM 658 C CA . LEU A 1 93 ? -5.805 -4.801 -7.208 1.00 92.56 93 LEU A CA 1
ATOM 659 C C . LEU A 1 93 ? -6.129 -5.138 -8.671 1.00 92.56 93 LEU A C 1
ATOM 661 O O . LEU A 1 93 ? -5.756 -6.227 -9.130 1.00 92.56 93 LEU A O 1
ATOM 665 N N . ASP A 1 94 ? -6.738 -4.194 -9.391 1.00 93.38 94 ASP A N 1
ATOM 666 C CA . ASP A 1 94 ? -7.046 -4.298 -10.822 1.00 93.38 94 ASP A CA 1
ATOM 667 C C . ASP A 1 94 ? -5.827 -4.032 -11.722 1.00 93.38 94 ASP A C 1
ATOM 669 O O . ASP A 1 94 ? -5.781 -4.481 -12.869 1.00 93.38 94 ASP A O 1
ATOM 673 N N . ALA A 1 95 ? -4.811 -3.334 -11.210 1.00 90.69 95 ALA A N 1
ATOM 674 C CA . ALA A 1 95 ? -3.607 -2.996 -11.953 1.00 90.69 95 ALA A CA 1
ATOM 675 C C . ALA A 1 95 ? -2.516 -4.083 -11.882 1.00 90.69 95 ALA A C 1
ATOM 677 O O . ALA A 1 95 ? -2.335 -4.805 -10.892 1.00 90.69 95 ALA A O 1
ATOM 678 N N . ALA A 1 96 ? -1.717 -4.154 -12.948 1.00 87.88 96 ALA A N 1
ATOM 679 C CA . ALA A 1 96 ? -0.432 -4.840 -12.934 1.00 87.88 96 ALA A CA 1
ATOM 680 C C . ALA A 1 96 ? 0.644 -3.855 -12.452 1.00 87.88 96 ALA A C 1
ATOM 682 O O . ALA A 1 96 ? 1.045 -2.951 -13.184 1.00 87.88 96 ALA A O 1
ATOM 683 N N . VAL A 1 97 ? 1.089 -4.029 -11.210 1.00 89.38 97 VAL A N 1
ATOM 684 C CA . VAL A 1 97 ? 2.129 -3.210 -10.574 1.00 89.38 97 VAL A CA 1
ATOM 685 C C . VAL A 1 97 ? 3.363 -4.051 -10.277 1.00 89.38 97 VAL A C 1
ATOM 687 O O . VAL A 1 97 ? 3.268 -5.267 -10.102 1.00 89.38 97 VAL A O 1
ATOM 690 N N . THR A 1 98 ? 4.521 -3.402 -10.230 1.00 86.50 98 THR A N 1
ATOM 691 C CA . THR A 1 98 ? 5.809 -4.050 -9.955 1.00 86.50 98 THR A CA 1
ATOM 692 C C . THR A 1 98 ? 6.164 -3.984 -8.479 1.00 86.50 98 THR A C 1
ATOM 694 O O . THR A 1 98 ? 6.699 -4.942 -7.925 1.00 86.50 98 THR A O 1
ATOM 697 N N . SER A 1 99 ? 5.840 -2.865 -7.840 1.00 89.00 99 SER A N 1
ATOM 698 C CA . SER A 1 99 ? 6.210 -2.579 -6.464 1.00 89.00 99 SER A CA 1
ATOM 699 C C . SER A 1 99 ? 5.130 -3.049 -5.486 1.00 89.00 99 SER A C 1
ATOM 701 O O . SER A 1 99 ? 3.943 -2.777 -5.693 1.00 89.00 99 SER A O 1
ATOM 703 N N . PRO A 1 100 ? 5.505 -3.763 -4.412 1.00 90.19 100 PRO A N 1
ATOM 704 C CA . PRO A 1 100 ? 4.566 -4.223 -3.411 1.00 90.19 100 PRO A CA 1
ATOM 705 C C . PRO A 1 100 ? 4.120 -3.072 -2.510 1.00 90.19 100 PRO A C 1
ATOM 707 O O . PRO A 1 100 ? 4.887 -2.157 -2.195 1.00 90.19 100 PRO A O 1
ATOM 710 N N . VAL A 1 101 ? 2.882 -3.174 -2.035 1.00 93.19 101 VAL A N 1
ATOM 711 C CA . VAL A 1 101 ? 2.261 -2.199 -1.141 1.00 93.19 101 VAL A CA 1
ATOM 712 C C . VAL A 1 101 ? 2.018 -2.818 0.235 1.00 93.19 101 VAL A C 1
ATOM 714 O O . VAL A 1 101 ? 1.495 -3.926 0.355 1.00 93.19 101 VAL A O 1
ATOM 717 N N . VAL A 1 102 ? 2.366 -2.090 1.291 1.00 93.56 102 VAL A N 1
ATOM 718 C CA . VAL A 1 102 ? 2.060 -2.418 2.686 1.00 93.56 102 VAL A CA 1
ATOM 719 C C . VAL A 1 102 ? 1.151 -1.332 3.245 1.00 93.56 102 VAL A C 1
ATOM 721 O O . VAL A 1 102 ? 1.503 -0.160 3.224 1.00 93.56 102 VAL A O 1
ATOM 724 N N . ILE A 1 103 ? -0.012 -1.704 3.761 1.00 94.06 103 ILE A N 1
ATOM 725 C CA . ILE A 1 103 ? -0.970 -0.772 4.357 1.00 94.06 103 ILE A CA 1
ATOM 726 C C . ILE A 1 103 ? -1.030 -1.016 5.856 1.00 94.06 103 ILE A C 1
ATOM 728 O O . ILE A 1 103 ? -1.177 -2.158 6.293 1.00 94.06 103 ILE A O 1
ATOM 732 N N . VAL A 1 104 ? -0.932 0.058 6.630 1.00 92.69 104 VAL A N 1
ATOM 733 C CA . VAL A 1 104 ? -1.117 0.064 8.078 1.00 92.69 104 VAL A CA 1
ATOM 734 C C . VAL A 1 104 ? -2.448 0.728 8.388 1.00 92.69 104 VAL A C 1
ATOM 736 O O . VAL A 1 104 ? -2.646 1.899 8.075 1.00 92.69 104 VAL A O 1
ATOM 739 N N . ALA A 1 105 ? -3.346 -0.034 8.999 1.00 90.44 105 ALA A N 1
ATOM 740 C CA . ALA A 1 105 ? -4.693 0.389 9.351 1.00 90.44 105 ALA A CA 1
ATOM 741 C C . ALA A 1 105 ? -5.030 0.015 10.802 1.00 90.44 105 ALA A C 1
ATOM 743 O O . ALA A 1 105 ? -4.403 -0.865 11.400 1.00 90.44 105 ALA A O 1
ATOM 744 N N . GLY A 1 106 ? -6.084 0.633 11.331 1.00 80.44 106 GLY A N 1
ATOM 745 C CA . GLY A 1 106 ? -6.599 0.374 12.678 1.00 80.44 106 GLY A CA 1
ATOM 746 C C . GLY A 1 106 ? -6.281 1.486 13.676 1.00 80.44 106 GLY A C 1
ATOM 747 O O . GLY A 1 106 ? -5.423 2.328 13.428 1.00 80.44 106 GLY A O 1
ATOM 748 N N . ALA A 1 107 ? -7.023 1.484 14.783 1.00 60.88 107 ALA A N 1
ATOM 749 C CA . ALA A 1 107 ? -6.925 2.396 15.919 1.00 60.88 107 ALA A CA 1
ATOM 750 C C . ALA A 1 107 ? -7.340 1.660 17.199 1.00 60.88 107 ALA A C 1
ATOM 752 O O . ALA A 1 107 ? -8.193 0.741 17.100 1.00 60.88 107 ALA A O 1
#

Radius of gyration: 13.09 Å; chains: 1; bounding box: 31×30×31 Å